Protein AF-0000000083160756 (afdb_homodimer)

Structure (mmCIF, N/CA/C/O backbone):
data_AF-0000000083160756-model_v1
#
loop_
_entity.id
_entity.type
_entity.pdbx_description
1 polymer 'Heavy metal-associated domain-containing protein'
#
loop_
_atom_site.group_PDB
_atom_site.id
_atom_site.type_symbol
_atom_site.label_atom_id
_atom_site.label_alt_id
_atom_site.label_comp_id
_atom_site.label_asym_id
_atom_site.label_entity_id
_atom_site.label_seq_id
_atom_site.pdbx_PDB_ins_code
_atom_site.Cartn_x
_atom_site.Cartn_y
_atom_site.Cartn_z
_atom_site.occupancy
_atom_site.B_iso_or_equiv
_atom_site.auth_seq_id
_atom_site.auth_comp_id
_atom_site.auth_asym_id
_atom_site.auth_atom_id
_atom_site.pdbx_PDB_model_num
ATOM 1 N N . MET A 1 1 ? 5.43 29.531 1.647 1 63.34 1 MET A N 1
ATOM 2 C CA . MET A 1 1 ? 4.504 29.109 0.604 1 63.34 1 MET A CA 1
ATOM 3 C C . MET A 1 1 ? 3.289 28.406 1.208 1 63.34 1 MET A C 1
ATOM 5 O O . MET A 1 1 ? 3.361 27.875 2.318 1 63.34 1 MET A O 1
ATOM 9 N N . SER A 1 2 ? 2.123 28.5 0.626 1 85.5 2 SER A N 1
ATOM 10 C CA . SER A 1 2 ? 0.867 28 1.173 1 85.5 2 SER A CA 1
ATOM 11 C C . SER A 1 2 ? 0.871 26.484 1.268 1 85.5 2 SER A C 1
ATOM 13 O O . SER A 1 2 ? 1.528 25.812 0.472 1 85.5 2 SER A O 1
ATOM 15 N N . GLU A 1 3 ? 0.55 25.938 2.467 1 92.19 3 GLU A N 1
ATOM 16 C CA . GLU A 1 3 ? 0.45 24.5 2.662 1 92.19 3 GLU A CA 1
ATOM 17 C C . GLU A 1 3 ? -0.967 24.094 3.053 1 92.19 3 GLU A C 1
ATOM 19 O O . GLU A 1 3 ? -1.73 24.906 3.576 1 92.19 3 GLU A O 1
ATOM 24 N N . TYR A 1 4 ? -1.272 22.938 2.615 1 96.69 4 TYR A N 1
ATOM 25 C CA . TYR A 1 4 ? -2.531 22.312 3.016 1 96.69 4 TYR A CA 1
ATOM 26 C C . TYR A 1 4 ? -2.287 21.141 3.955 1 96.69 4 TYR A C 1
ATOM 28 O O . TYR A 1 4 ? -1.335 20.375 3.771 1 96.69 4 TYR A O 1
ATOM 36 N N . GLN A 1 5 ? -3.215 21 4.961 1 98.06 5 GLN A N 1
ATOM 37 C CA . GLN A 1 5 ? -3.102 19.906 5.91 1 98.06 5 GLN A CA 1
ATOM 38 C C . GLN A 1 5 ? -4.27 18.922 5.77 1 98.06 5 GLN A C 1
ATOM 40 O O . GLN A 1 5 ? -5.434 19.344 5.773 1 98.06 5 GLN A O 1
ATOM 45 N N . TYR A 1 6 ? -3.924 17.688 5.637 1 98.75 6 TYR A N 1
ATOM 46 C CA . TYR A 1 6 ? -4.902 16.609 5.637 1 98.75 6 TYR A CA 1
ATOM 47 C C . TYR A 1 6 ? -4.633 15.625 6.77 1 98.75 6 TYR A C 1
ATOM 49 O O . TYR A 1 6 ? -3.477 15.336 7.082 1 98.75 6 TYR A O 1
ATOM 57 N N . LYS A 1 7 ? -5.676 15.117 7.383 1 98.88 7 LYS A N 1
ATOM 58 C CA . LYS A 1 7 ? -5.543 14.133 8.453 1 98.88 7 LYS A CA 1
ATOM 59 C C . LYS A 1 7 ? -6.41 12.906 8.18 1 98.88 7 LYS A C 1
ATOM 61 O O . LYS A 1 7 ? -7.578 13.031 7.809 1 98.88 7 LYS A O 1
ATOM 66 N N . PHE A 1 8 ? -5.797 11.75 8.391 1 98.94 8 PHE A N 1
ATOM 67 C CA . PHE A 1 8 ? -6.504 10.5 8.156 1 98.94 8 PHE A CA 1
ATOM 68 C C . PHE A 1 8 ? -6.406 9.578 9.367 1 98.94 8 PHE A C 1
ATOM 70 O O . PHE A 1 8 ? -5.352 9.492 10 1 98.94 8 PHE A O 1
ATOM 77 N N . ASN A 1 9 ? -7.5 8.961 9.727 1 98.94 9 ASN A N 1
ATOM 78 C CA . ASN A 1 9 ? -7.484 7.797 10.617 1 98.94 9 ASN A CA 1
ATOM 79 C C . ASN A 1 9 ? -7.359 6.496 9.828 1 98.94 9 ASN A C 1
ATOM 81 O O . ASN A 1 9 ? -8.148 6.234 8.922 1 98.94 9 ASN A O 1
ATOM 85 N N . ILE A 1 10 ? -6.305 5.758 10.109 1 98.88 10 ILE A N 1
ATOM 86 C CA . ILE A 1 10 ? -5.941 4.578 9.328 1 98.88 10 ILE A CA 1
ATOM 87 C C . ILE A 1 10 ? -5.77 3.377 10.25 1 98.88 10 ILE A C 1
ATOM 89 O O . ILE A 1 10 ? -5.176 3.494 11.328 1 98.88 10 ILE A O 1
ATOM 93 N N . THR A 1 11 ? -6.324 2.24 9.938 1 98.62 11 THR A N 1
ATOM 94 C CA . THR A 1 11 ? -6.121 1.024 10.711 1 98.62 11 THR A CA 1
ATOM 95 C C . THR A 1 11 ? -4.746 0.426 10.438 1 98.62 11 THR A C 1
ATOM 97 O O . THR A 1 11 ? -4.488 -0.062 9.328 1 98.62 11 THR A O 1
ATOM 100 N N . MET A 1 12 ? -3.869 0.508 11.469 1 97.44 12 MET A N 1
ATOM 101 C CA . MET A 1 12 ? -2.527 -0.068 11.422 1 97.44 12 MET A CA 1
ATOM 102 C C . MET A 1 12 ? -2.277 -0.967 12.625 1 97.44 12 MET A C 1
ATOM 104 O O . MET A 1 12 ? -2.547 -0.576 13.766 1 97.44 12 MET A O 1
ATOM 108 N N . SER A 1 13 ? -1.727 -2.125 12.367 1 95.25 13 SER A N 1
ATOM 109 C CA . SER A 1 13 ? -1.644 -3.062 13.484 1 95.25 13 SER A CA 1
ATOM 110 C C . SER A 1 13 ? -0.206 -3.217 13.969 1 95.25 13 SER A C 1
ATOM 112 O O . SER A 1 13 ? 0.039 -3.814 15.016 1 95.25 13 SER A O 1
ATOM 114 N N . CYS A 1 14 ? 0.72 -2.658 13.273 1 96.75 14 CYS A N 1
ATOM 115 C CA . CYS A 1 14 ? 2.117 -2.844 13.648 1 96.75 14 CYS A CA 1
ATOM 116 C C . CYS A 1 14 ? 2.988 -1.737 13.07 1 96.75 14 CYS A C 1
ATOM 118 O O . CYS A 1 14 ? 2.51 -0.904 12.297 1 96.75 14 CYS A O 1
ATOM 120 N N . ALA A 1 15 ? 4.309 -1.851 13.508 1 96 15 ALA A N 1
ATOM 121 C CA . ALA A 1 15 ? 5.266 -0.866 13.016 1 96 15 ALA A CA 1
ATOM 122 C C . ALA A 1 15 ? 5.473 -1.013 11.508 1 96 15 ALA A C 1
ATOM 124 O O . ALA A 1 15 ? 5.738 -0.029 10.812 1 96 15 ALA A O 1
ATOM 125 N N . GLY A 1 16 ? 5.332 -2.201 10.961 1 96.19 16 GLY A N 1
ATOM 126 C CA . GLY A 1 16 ? 5.418 -2.416 9.523 1 96.19 16 GLY A CA 1
ATOM 127 C C . GLY A 1 16 ? 4.34 -1.687 8.75 1 96.19 16 GLY A C 1
ATOM 128 O O . GLY A 1 16 ? 4.602 -1.15 7.668 1 96.19 16 GLY A O 1
ATOM 129 N N . CYS A 1 17 ? 3.182 -1.646 9.266 1 97.25 17 CYS A N 1
ATOM 130 C CA . CYS A 1 17 ? 2.061 -0.96 8.633 1 97.25 17 CYS A CA 1
ATOM 131 C C . CYS A 1 17 ? 2.295 0.545 8.594 1 97.25 17 CYS A C 1
ATOM 133 O O . CYS A 1 17 ? 2.107 1.178 7.551 1 97.25 17 CYS A O 1
ATOM 135 N N . SER A 1 18 ? 2.705 1.065 9.773 1 98.12 18 SER A N 1
ATOM 136 C CA . SER A 1 18 ? 2.979 2.498 9.766 1 98.12 18 SER A CA 1
ATOM 137 C C . SER A 1 18 ? 4.156 2.832 8.859 1 98.12 18 SER A C 1
ATOM 139 O O . SER A 1 18 ? 4.148 3.855 8.172 1 98.12 18 SER A O 1
ATOM 141 N N . GLY A 1 19 ? 5.152 1.989 8.844 1 97.81 19 GLY A N 1
ATOM 142 C CA . GLY A 1 19 ? 6.262 2.17 7.922 1 97.81 19 GLY A CA 1
ATOM 143 C C . GLY A 1 19 ? 5.828 2.184 6.469 1 97.81 19 GLY A C 1
ATOM 144 O O . GLY A 1 19 ? 6.332 2.979 5.672 1 97.81 19 GLY A O 1
ATOM 145 N N . ALA A 1 20 ? 4.891 1.347 6.141 1 98.12 20 ALA A N 1
ATOM 146 C CA . ALA A 1 20 ? 4.352 1.292 4.785 1 98.12 20 ALA A CA 1
ATOM 147 C C . ALA A 1 20 ? 3.703 2.617 4.398 1 98.12 20 ALA A C 1
ATOM 149 O O . ALA A 1 20 ? 3.973 3.158 3.322 1 98.12 20 ALA A O 1
ATOM 150 N N . VAL A 1 21 ? 2.869 3.182 5.262 1 98.75 21 VAL A N 1
ATOM 151 C CA . VAL A 1 21 ? 2.201 4.457 5.012 1 98.75 21 VAL A CA 1
ATOM 152 C C . VAL A 1 21 ? 3.242 5.562 4.844 1 98.75 21 VAL A C 1
ATOM 154 O O . VAL A 1 21 ? 3.143 6.383 3.93 1 98.75 21 VAL A O 1
ATOM 157 N N . GLU A 1 22 ? 4.281 5.535 5.672 1 98.81 22 GLU A N 1
ATOM 158 C CA . GLU A 1 22 ? 5.34 6.531 5.559 1 98.81 22 GLU A CA 1
ATOM 159 C C . GLU A 1 22 ? 6.051 6.434 4.211 1 98.81 22 GLU A C 1
ATOM 161 O O . GLU A 1 22 ? 6.309 7.449 3.561 1 98.81 22 GLU A O 1
ATOM 166 N N . ARG A 1 23 ? 6.34 5.258 3.799 1 98.5 23 ARG A N 1
ATOM 167 C CA . ARG A 1 23 ? 7.094 5.055 2.568 1 98.5 23 ARG A CA 1
ATOM 168 C C . ARG A 1 23 ? 6.32 5.566 1.358 1 98.5 23 ARG A C 1
ATOM 170 O O . ARG A 1 23 ? 6.891 6.199 0.469 1 98.5 23 ARG A O 1
ATOM 177 N N . VAL A 1 24 ? 5.027 5.332 1.286 1 98.75 24 VAL A N 1
ATOM 178 C CA . VAL A 1 24 ? 4.281 5.781 0.114 1 98.75 24 VAL A CA 1
ATOM 179 C C . VAL A 1 24 ? 4.113 7.297 0.159 1 98.75 24 VAL A C 1
ATOM 181 O O . VAL A 1 24 ? 4.098 7.957 -0.883 1 98.75 24 VAL A O 1
ATOM 184 N N . LEU A 1 25 ? 4.004 7.895 1.368 1 98.88 25 LEU A N 1
ATOM 185 C CA . LEU A 1 25 ? 3.889 9.344 1.486 1 98.88 25 LEU A CA 1
ATOM 186 C C . LEU A 1 25 ? 5.207 10.023 1.13 1 98.88 25 LEU A C 1
ATOM 188 O O . LEU A 1 25 ? 5.211 11.117 0.558 1 98.88 25 LEU A O 1
ATOM 192 N N . LYS A 1 26 ? 6.301 9.359 1.5 1 98.62 26 LYS A N 1
ATOM 193 C CA . LYS A 1 26 ? 7.625 9.883 1.177 1 98.62 26 LYS A CA 1
ATOM 194 C C . LYS A 1 26 ? 7.82 9.984 -0.333 1 98.62 26 LYS A C 1
ATOM 196 O O . LYS A 1 26 ? 8.523 10.875 -0.815 1 98.62 26 LYS A O 1
ATOM 201 N N . LYS A 1 27 ? 7.168 9.125 -1.075 1 98.25 27 LYS A N 1
ATOM 202 C CA . LYS A 1 27 ? 7.328 9.062 -2.525 1 98.25 27 LYS A CA 1
AT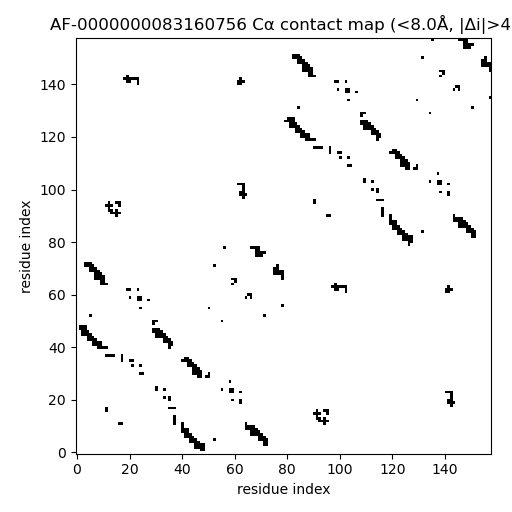OM 203 C C . LYS A 1 27 ? 6.34 9.984 -3.229 1 98.25 27 LYS A C 1
ATOM 205 O O . LYS A 1 27 ? 6.461 10.234 -4.43 1 98.25 27 LYS A O 1
ATOM 210 N N . LEU A 1 28 ? 5.398 10.461 -2.584 1 98.38 28 LEU A N 1
ATOM 211 C CA . LEU A 1 28 ? 4.367 11.289 -3.191 1 98.38 28 LEU A CA 1
ATOM 212 C C . LEU A 1 28 ? 4.863 12.719 -3.396 1 98.38 28 LEU A C 1
ATOM 214 O O . LEU A 1 28 ? 5.105 13.438 -2.428 1 98.38 28 LEU A O 1
ATOM 218 N N . GLU A 1 29 ? 4.949 13.102 -4.652 1 98.44 29 GLU A N 1
ATOM 219 C CA . GLU A 1 29 ? 5.395 14.453 -4.977 1 98.44 29 GLU A CA 1
ATOM 220 C C . GLU A 1 29 ? 4.441 15.5 -4.41 1 98.44 29 GLU A C 1
ATOM 222 O O . GLU A 1 29 ? 3.223 15.336 -4.477 1 98.44 29 GLU A O 1
ATOM 227 N N . GLY A 1 30 ? 5.004 16.609 -3.846 1 98.38 30 GLY A N 1
ATOM 228 C CA . GLY A 1 30 ? 4.207 17.703 -3.342 1 98.38 30 GLY A CA 1
ATOM 229 C C . GLY A 1 30 ? 3.92 17.609 -1.856 1 98.38 30 GLY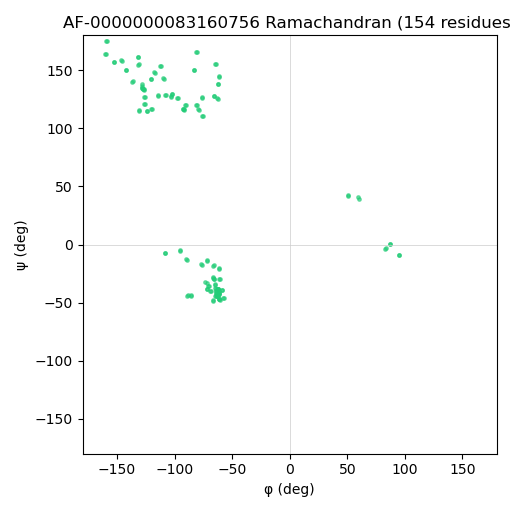 A C 1
ATOM 230 O O . GLY A 1 30 ? 3.35 18.531 -1.267 1 98.38 30 GLY A O 1
ATOM 231 N N . VAL A 1 31 ? 4.258 16.469 -1.248 1 98.62 31 VAL A N 1
ATOM 232 C CA . VAL A 1 31 ? 4.172 16.359 0.205 1 98.62 31 VAL A CA 1
ATOM 233 C C . VAL A 1 31 ? 5.348 17.094 0.848 1 98.62 31 VAL A C 1
ATOM 235 O O . VAL A 1 31 ? 6.508 16.828 0.516 1 98.62 31 VAL A O 1
ATOM 238 N N . LYS A 1 32 ? 5.102 17.969 1.719 1 98.31 32 LYS A N 1
ATOM 239 C CA . LYS A 1 32 ? 6.141 18.734 2.398 1 98.31 32 LYS A CA 1
ATOM 240 C C . LYS A 1 32 ? 6.637 18.016 3.645 1 98.31 32 LYS A C 1
ATOM 242 O O . LYS A 1 32 ? 7.836 18 3.926 1 98.31 32 LYS A O 1
ATOM 247 N N . SER A 1 33 ? 5.711 17.5 4.375 1 98.56 33 SER A N 1
ATOM 248 C CA . SER A 1 33 ? 5.992 16.703 5.562 1 98.56 33 SER A CA 1
ATOM 249 C C . SER A 1 33 ? 4.797 15.836 5.945 1 98.56 33 SER A C 1
ATOM 251 O O . SER A 1 33 ? 3.695 16.031 5.422 1 98.56 33 SER A O 1
ATOM 253 N N . PHE A 1 34 ? 5.09 14.875 6.785 1 98.88 34 PHE A N 1
ATOM 254 C CA . PHE A 1 34 ? 4.008 14.062 7.336 1 98.88 34 PHE A CA 1
ATOM 255 C C . PHE A 1 34 ? 4.391 13.516 8.711 1 98.88 34 PHE A C 1
ATOM 257 O O . PHE A 1 34 ? 5.57 13.477 9.055 1 98.88 34 PHE A O 1
ATOM 264 N N . ASP A 1 35 ? 3.35 13.203 9.461 1 98.88 35 ASP A N 1
ATOM 265 C CA . ASP A 1 35 ? 3.453 12.516 10.742 1 98.88 35 ASP A CA 1
ATOM 266 C C . ASP A 1 35 ? 2.492 11.328 10.812 1 98.88 35 ASP A C 1
ATOM 268 O O . ASP A 1 35 ? 1.276 11.508 10.711 1 98.88 35 ASP A O 1
ATOM 272 N N . VAL A 1 36 ? 3.086 10.125 10.906 1 98.94 36 VAL A N 1
ATOM 273 C CA . VAL A 1 36 ? 2.299 8.906 11.023 1 98.94 36 VAL A CA 1
ATOM 274 C C . VAL A 1 36 ? 2.42 8.344 12.438 1 98.94 36 VAL A C 1
ATOM 276 O O . VAL A 1 36 ? 3.529 8.148 12.938 1 98.94 36 VAL A O 1
ATOM 279 N N . SER A 1 37 ? 1.276 8.078 13.023 1 98.81 37 SER A N 1
ATOM 280 C CA . SER A 1 37 ? 1.285 7.59 14.398 1 98.81 37 SER A CA 1
ATOM 281 C C . SER A 1 37 ? 0.544 6.262 14.516 1 98.81 37 SER A C 1
ATOM 283 O O . SER A 1 37 ? -0.671 6.203 14.32 1 98.81 37 SER A O 1
ATOM 285 N N . LEU A 1 38 ? 1.351 5.207 14.867 1 98.25 38 LEU A N 1
ATOM 286 C CA . LEU A 1 38 ? 0.747 3.91 15.148 1 98.25 38 LEU A CA 1
ATOM 287 C C . LEU A 1 38 ? -0.15 3.982 16.375 1 98.25 38 LEU A C 1
ATOM 289 O O . LEU A 1 38 ? -1.248 3.422 16.391 1 98.25 38 LEU A O 1
ATOM 293 N N . ASP A 1 39 ? 0.26 4.68 17.359 1 98.31 39 ASP A N 1
ATOM 294 C CA . ASP A 1 39 ? -0.457 4.777 18.641 1 98.31 39 ASP A CA 1
ATOM 295 C C . ASP A 1 39 ? -1.831 5.414 18.438 1 98.31 39 ASP A C 1
ATOM 297 O O . ASP A 1 39 ? -2.836 4.898 18.938 1 98.31 39 ASP A O 1
ATOM 301 N N . SER A 1 40 ? -1.84 6.5 17.641 1 98.56 40 SER A N 1
ATOM 302 C CA . SER A 1 40 ? -3.102 7.211 17.453 1 98.56 40 SER A CA 1
ATOM 303 C C . SER A 1 40 ? -3.812 6.738 16.188 1 98.56 40 SER A C 1
ATOM 305 O O . SER A 1 40 ? -4.922 7.188 15.891 1 98.56 40 SER A O 1
ATOM 307 N N . GLN A 1 41 ? -3.199 5.891 15.43 1 98.75 41 GLN A N 1
ATOM 308 C CA . GLN A 1 41 ? -3.752 5.352 14.188 1 98.75 41 GLN A CA 1
ATOM 309 C C . GLN A 1 41 ? -4.059 6.465 13.195 1 98.75 41 GLN A C 1
ATOM 311 O O . GLN A 1 41 ? -5.125 6.477 12.57 1 98.75 41 GLN A O 1
ATOM 316 N N . THR A 1 42 ? -3.141 7.457 13.125 1 98.88 42 THR A N 1
ATOM 317 C CA . THR A 1 42 ? -3.398 8.602 12.258 1 98.88 42 THR A CA 1
ATOM 318 C C . THR A 1 42 ? -2.184 8.906 11.383 1 98.88 42 THR A C 1
ATOM 320 O O . THR A 1 42 ? -1.068 8.484 11.695 1 98.88 42 THR A O 1
ATOM 323 N N . ALA A 1 43 ? -2.488 9.539 10.234 1 98.94 43 ALA A N 1
ATOM 324 C CA . ALA A 1 43 ? -1.496 10.219 9.406 1 98.94 43 ALA A CA 1
ATOM 325 C C . ALA A 1 43 ? -1.903 11.664 9.141 1 98.94 43 ALA A C 1
ATOM 327 O O . ALA A 1 43 ? -3.01 11.93 8.656 1 98.94 43 ALA A O 1
ATOM 328 N N . THR A 1 44 ? -1.026 12.594 9.562 1 98.88 44 THR A N 1
ATOM 329 C CA . THR A 1 44 ? -1.167 14 9.211 1 98.88 44 THR A CA 1
ATOM 330 C C . THR A 1 44 ? -0.188 14.383 8.102 1 98.88 44 THR A C 1
ATOM 332 O O . THR A 1 44 ? 1.019 14.164 8.227 1 98.88 44 THR A O 1
ATOM 335 N N . VAL A 1 45 ? -0.719 14.961 7.062 1 98.88 45 VAL A N 1
ATOM 336 C CA . VAL A 1 45 ? 0.081 15.203 5.867 1 98.88 45 VAL A CA 1
ATOM 337 C C . VAL A 1 45 ? 0.016 16.672 5.488 1 98.88 45 VAL A C 1
ATOM 339 O O . VAL A 1 45 ? -1.071 17.25 5.379 1 98.88 45 VAL A O 1
ATOM 342 N N . LEU A 1 46 ? 1.156 17.297 5.332 1 98.69 46 LEU A N 1
ATOM 343 C CA . LEU A 1 46 ? 1.279 18.656 4.812 1 98.69 46 LEU A CA 1
ATOM 344 C C . LEU A 1 46 ? 1.731 18.641 3.355 1 98.69 46 LEU A C 1
ATOM 346 O O . LEU A 1 46 ? 2.729 18 3.018 1 98.69 46 LEU A O 1
ATOM 350 N N . THR A 1 47 ? 0.972 19.391 2.523 1 98.44 47 THR A N 1
ATOM 351 C CA . THR A 1 47 ? 1.256 19.328 1.094 1 98.44 47 THR A CA 1
ATOM 352 C C . THR A 1 47 ? 1.349 20.734 0.497 1 98.44 47 THR A C 1
ATOM 35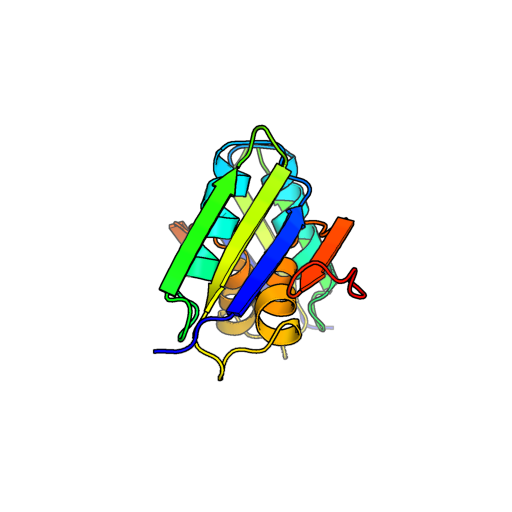4 O O . THR A 1 47 ? 0.911 21.703 1.114 1 98.44 47 THR A O 1
ATOM 357 N N . GLU A 1 48 ? 1.967 20.75 -0.646 1 98 48 GLU A N 1
ATOM 358 C CA . GLU A 1 48 ? 1.73 21.891 -1.53 1 98 48 GLU A CA 1
ATOM 359 C C . GLU A 1 48 ? 0.274 21.938 -1.984 1 98 48 GLU A C 1
ATOM 361 O O . GLU A 1 48 ? -0.399 20.906 -2.049 1 98 48 GLU A O 1
ATOM 366 N N . PRO A 1 49 ? -0.173 23.188 -2.34 1 96.5 49 PRO A N 1
ATOM 367 C CA . PRO A 1 49 ? -1.577 23.344 -2.723 1 96.5 49 PRO A CA 1
ATOM 368 C C . PRO A 1 49 ? -1.954 22.516 -3.949 1 96.5 49 PRO A C 1
ATOM 370 O O . PRO A 1 49 ? -3.127 22.188 -4.137 1 96.5 49 PRO A O 1
ATOM 373 N N . SER A 1 50 ? -1.069 22.141 -4.703 1 97 50 SER A N 1
ATOM 374 C CA . SER A 1 50 ? -1.339 21.422 -5.941 1 97 50 SER A CA 1
ATOM 375 C C . SER A 1 50 ? -1.701 19.969 -5.66 1 97 50 SER A C 1
ATOM 377 O O . SER A 1 50 ? -2.229 19.281 -6.531 1 97 50 SER A O 1
ATOM 379 N N . VAL A 1 51 ? -1.391 19.484 -4.473 1 98.12 51 VAL A N 1
ATOM 380 C CA . VAL A 1 51 ? -1.743 18.109 -4.102 1 98.12 51 VAL A CA 1
ATOM 381 C C . VAL A 1 51 ? -3.107 18.094 -3.414 1 98.12 51 VAL A C 1
ATOM 383 O O . VAL A 1 51 ? -3.273 18.688 -2.34 1 98.12 51 VAL A O 1
ATOM 386 N N . SER A 1 52 ? -4.043 17.438 -4.016 1 98.19 52 SER A N 1
ATOM 387 C CA . SER A 1 52 ? -5.41 17.453 -3.506 1 98.19 52 SER A CA 1
ATOM 388 C C . SER A 1 52 ? -5.586 16.453 -2.367 1 98.19 52 SER A C 1
ATOM 390 O O . SER A 1 52 ? -4.789 15.523 -2.221 1 98.19 52 SER A O 1
ATOM 392 N N . TYR A 1 53 ? -6.699 16.594 -1.646 1 98.69 53 TYR A N 1
ATOM 393 C CA . TYR A 1 53 ? -7.125 15.656 -0.619 1 98.69 53 TYR A CA 1
ATOM 394 C C . TYR A 1 53 ? -7.273 14.25 -1.198 1 98.69 53 TYR A C 1
ATOM 396 O O . TYR A 1 53 ? -6.742 13.289 -0.645 1 98.69 53 TYR A O 1
ATOM 404 N N . ASP A 1 54 ? -7.914 14.148 -2.355 1 98.75 54 ASP A N 1
ATOM 405 C CA . ASP A 1 54 ? -8.203 12.859 -2.982 1 98.75 54 ASP A CA 1
ATOM 406 C C . ASP A 1 54 ? -6.922 12.148 -3.393 1 98.75 54 ASP A C 1
ATOM 408 O O . ASP A 1 54 ? -6.836 10.922 -3.32 1 98.75 54 ASP A O 1
ATOM 412 N N . THR A 1 55 ? -5.945 12.883 -3.793 1 98.81 55 THR A N 1
ATOM 413 C CA . THR A 1 55 ? -4.672 12.289 -4.188 1 98.81 55 THR A CA 1
ATOM 414 C C . THR A 1 55 ? -4 11.609 -3.002 1 98.81 55 THR A C 1
ATOM 416 O O . THR A 1 55 ? -3.523 10.477 -3.119 1 98.81 55 THR A O 1
ATOM 419 N N . VAL A 1 56 ? -3.992 12.281 -1.829 1 98.88 56 VAL A N 1
ATOM 420 C CA . VAL A 1 56 ? -3.361 11.719 -0.64 1 98.88 56 VAL A CA 1
ATOM 421 C C . VAL A 1 56 ? -4.16 10.508 -0.153 1 98.88 56 VAL A C 1
ATOM 423 O O . VAL A 1 56 ? -3.586 9.469 0.168 1 98.88 56 VAL A O 1
ATOM 426 N N . LEU A 1 57 ? -5.469 10.672 -0.226 1 98.88 57 LEU A N 1
ATOM 427 C CA . LEU A 1 57 ? -6.336 9.57 0.179 1 98.88 57 LEU A CA 1
ATOM 428 C C . LEU A 1 57 ? -6.086 8.336 -0.684 1 98.88 57 LEU A C 1
ATOM 430 O O . LEU A 1 57 ? -5.902 7.234 -0.162 1 98.88 57 LEU A O 1
ATOM 434 N N . ALA A 1 58 ? -6.047 8.555 -1.981 1 98.69 58 ALA A N 1
ATOM 435 C CA . ALA A 1 58 ? -5.84 7.438 -2.904 1 98.69 58 ALA A CA 1
ATOM 436 C C . ALA A 1 58 ? -4.484 6.773 -2.666 1 98.69 58 ALA A C 1
ATOM 438 O O . ALA A 1 58 ? -4.371 5.547 -2.721 1 98.69 58 ALA A O 1
ATOM 439 N N . THR A 1 59 ? -3.488 7.57 -2.381 1 98.75 59 THR A N 1
ATOM 440 C CA . THR A 1 59 ? -2.148 7.059 -2.117 1 98.75 59 THR A CA 1
ATOM 441 C C . THR A 1 59 ? -2.146 6.141 -0.897 1 98.75 59 THR A C 1
ATOM 443 O O . THR A 1 59 ? -1.56 5.059 -0.928 1 98.75 59 THR A O 1
ATOM 446 N N . ILE A 1 60 ? -2.844 6.559 0.098 1 98.88 60 ILE A N 1
ATOM 447 C CA . ILE A 1 60 ? -2.895 5.762 1.319 1 98.88 60 ILE A CA 1
ATOM 448 C C . ILE A 1 60 ? -3.738 4.512 1.084 1 98.88 60 ILE A C 1
ATOM 450 O O . ILE A 1 60 ? -3.354 3.41 1.489 1 98.88 60 ILE A O 1
ATOM 454 N N . LYS A 1 61 ? -4.812 4.625 0.348 1 98.62 61 LYS A N 1
ATOM 455 C CA . LYS A 1 61 ? -5.676 3.475 0.094 1 98.62 61 LYS A CA 1
ATOM 456 C C . LYS A 1 61 ? -4.957 2.428 -0.752 1 98.62 61 LYS A C 1
ATOM 458 O O . LYS A 1 61 ? -5.199 1.228 -0.602 1 98.62 61 LYS A O 1
ATOM 463 N N . LYS A 1 62 ? -4.059 2.883 -1.537 1 98.06 62 LYS A N 1
ATOM 464 C CA . LYS A 1 62 ? -3.307 1.97 -2.395 1 98.06 62 LYS A CA 1
ATOM 465 C C . LYS A 1 62 ? -2.42 1.044 -1.566 1 98.06 62 LYS A C 1
ATOM 467 O O . LYS A 1 62 ? -1.981 -0.002 -2.051 1 98.06 62 LYS A O 1
ATOM 472 N N . THR A 1 63 ? -2.158 1.407 -0.311 1 98.5 63 THR A N 1
ATOM 473 C CA . THR A 1 63 ? -1.371 0.539 0.557 1 98.5 63 THR A CA 1
ATOM 474 C C . THR A 1 63 ? -2.174 -0.696 0.959 1 98.5 63 THR A C 1
ATOM 476 O O . THR A 1 63 ? -1.614 -1.663 1.48 1 98.5 63 THR A O 1
ATOM 479 N N . GLY A 1 64 ? -3.504 -0.678 0.727 1 98.31 64 GLY A N 1
ATOM 480 C CA . GLY A 1 64 ? -4.371 -1.758 1.175 1 98.31 64 GLY A CA 1
ATOM 481 C C . GLY A 1 64 ? -4.871 -1.57 2.594 1 98.31 64 GLY A C 1
ATOM 482 O O . GLY A 1 64 ? -5.648 -2.385 3.096 1 98.31 64 GLY A O 1
ATOM 483 N N . LYS A 1 65 ? -4.504 -0.517 3.229 1 98.19 65 LYS A N 1
ATOM 484 C CA . LYS A 1 65 ? -4.957 -0.232 4.586 1 98.19 65 LYS A CA 1
ATOM 485 C C . LYS A 1 65 ? -6.332 0.431 4.582 1 98.19 65 LYS A C 1
ATOM 487 O O . LYS A 1 65 ? -6.695 1.114 3.621 1 98.19 65 LYS A O 1
ATOM 492 N N . THR A 1 66 ? -7.055 0.165 5.656 1 98.38 66 THR A N 1
ATOM 493 C CA . THR A 1 66 ? -8.375 0.769 5.797 1 98.38 66 THR A CA 1
ATOM 494 C C . THR A 1 66 ? -8.266 2.201 6.312 1 98.38 66 THR A C 1
ATOM 496 O O . THR A 1 66 ? -7.609 2.453 7.324 1 98.38 66 THR A O 1
ATOM 499 N N . VAL A 1 67 ? -8.766 3.174 5.527 1 98.81 67 VAL A N 1
ATOM 500 C CA . VAL A 1 67 ? -8.914 4.551 5.992 1 98.81 67 VAL A CA 1
ATOM 501 C C . VAL A 1 67 ? -10.312 4.75 6.566 1 98.81 67 VAL A C 1
ATOM 503 O O . VAL A 1 67 ? -11.312 4.613 5.852 1 98.81 67 VAL A O 1
ATOM 506 N N . ASN A 1 68 ? -10.359 5.043 7.84 1 98.88 68 ASN A N 1
ATOM 507 C CA . ASN A 1 68 ? -11.625 5.113 8.562 1 98.88 68 ASN A CA 1
ATOM 508 C C . ASN A 1 68 ? -12.273 6.488 8.43 1 98.88 68 ASN A C 1
ATOM 510 O O . ASN A 1 68 ? -13.492 6.598 8.312 1 98.88 68 ASN A O 1
ATOM 514 N N . THR A 1 69 ? -11.484 7.574 8.578 1 98.81 69 THR A N 1
ATOM 515 C CA . THR A 1 69 ? -11.953 8.945 8.438 1 98.81 69 THR A CA 1
ATOM 516 C C . THR A 1 69 ? -10.867 9.836 7.84 1 98.81 69 THR A C 1
ATOM 518 O O . THR A 1 69 ? -9.688 9.461 7.836 1 98.81 69 THR A O 1
ATOM 521 N N . GLY A 1 70 ? -11.305 10.938 7.266 1 98.81 70 GLY A N 1
ATOM 522 C CA . GLY A 1 70 ? -10.398 11.938 6.727 1 98.81 70 GLY A CA 1
ATOM 523 C C . GLY A 1 70 ? -10.875 13.359 6.961 1 98.81 70 GLY A C 1
ATOM 524 O O . GLY A 1 70 ? -12.078 13.609 7.035 1 98.81 70 GLY A O 1
ATOM 525 N N . GLU A 1 71 ? -9.922 14.242 7.074 1 98.75 71 GLU A N 1
ATOM 526 C CA . GLU A 1 71 ? -10.211 15.656 7.281 1 98.75 71 GLU A CA 1
ATOM 527 C C . GLU A 1 71 ? -9.312 16.531 6.41 1 98.75 71 GLU A C 1
ATOM 529 O O . GLU A 1 71 ? -8.125 16.25 6.25 1 98.75 71 GLU A O 1
ATOM 534 N N . ALA A 1 72 ? -9.914 17.578 5.867 1 97.62 72 ALA A N 1
ATOM 535 C CA . ALA A 1 72 ? -9.18 18.672 5.211 1 97.62 72 ALA A CA 1
ATOM 536 C C . ALA A 1 72 ? -9.445 20 5.895 1 97.62 72 ALA A C 1
ATOM 538 O O . ALA A 1 72 ? -10.586 20.469 5.926 1 97.62 72 ALA A O 1
ATOM 539 N N . ASN A 1 73 ? -8.352 20.562 6.461 1 89.12 73 ASN A N 1
ATOM 540 C CA . ASN A 1 73 ? -8.5 21.828 7.164 1 89.12 73 ASN A CA 1
ATOM 541 C C . ASN A 1 73 ? -9.641 21.781 8.18 1 89.12 73 ASN A C 1
ATOM 543 O O . ASN A 1 73 ? -10.477 22.688 8.227 1 89.12 73 ASN A O 1
ATOM 547 N N . GLY A 1 74 ? -9.695 20.719 8.844 1 90.38 74 GLY A N 1
ATOM 548 C CA . GLY A 1 74 ? -10.648 20.594 9.93 1 90.38 74 GLY A CA 1
ATOM 549 C C . GLY A 1 74 ? -12.031 20.172 9.461 1 90.38 74 GLY A C 1
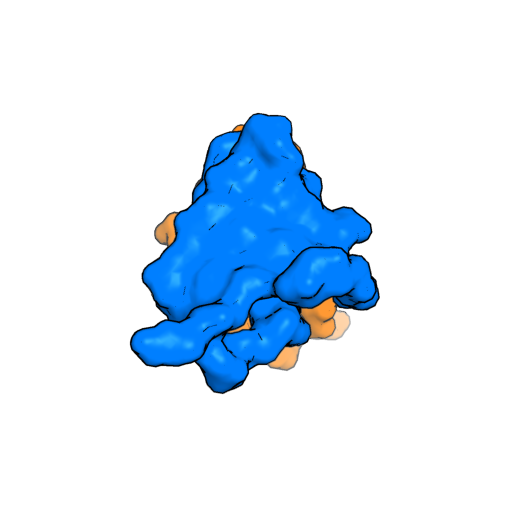ATOM 550 O O . GLY A 1 74 ? -12.938 19.984 10.273 1 90.38 74 GLY A O 1
ATOM 551 N N . GLN A 1 75 ? -12.25 20.031 8.211 1 96.19 75 GLN A N 1
ATOM 552 C CA . GLN A 1 75 ? -13.531 19.594 7.668 1 96.19 75 GLN A CA 1
ATOM 553 C C . GLN A 1 75 ? -13.523 18.109 7.348 1 96.19 75 GLN A C 1
ATOM 555 O O . GLN A 1 75 ? -12.625 17.609 6.656 1 96.19 75 GLN A O 1
ATOM 560 N N . THR A 1 76 ? -14.539 17.422 7.93 1 97.81 76 THR A N 1
ATOM 561 C CA . THR A 1 76 ? -14.672 16 7.652 1 97.81 76 THR A CA 1
ATOM 562 C C . THR A 1 76 ? -14.945 15.758 6.172 1 97.81 76 THR A C 1
ATOM 564 O O . THR A 1 76 ? -15.836 16.375 5.59 1 97.81 76 THR A O 1
ATOM 567 N N . MET A 1 77 ? -14.086 14.914 5.621 1 98.62 77 MET A N 1
ATOM 568 C CA . MET A 1 77 ? -14.188 14.617 4.195 1 98.62 77 MET A CA 1
ATOM 569 C C . MET A 1 77 ? -14.602 13.172 3.969 1 98.62 77 MET A C 1
ATOM 571 O O . MET A 1 77 ? -14.414 12.32 4.84 1 98.62 77 MET A O 1
ATOM 575 N N . ALA A 1 78 ? -15.219 12.93 2.861 1 97.81 78 ALA A N 1
ATOM 576 C CA . ALA A 1 78 ? -15.539 11.562 2.48 1 97.81 78 ALA A CA 1
ATOM 577 C C . ALA A 1 78 ? -14.281 10.719 2.314 1 97.81 78 ALA A C 1
ATOM 579 O O . ALA A 1 78 ? -13.242 11.227 1.876 1 97.81 78 ALA A O 1
ATOM 580 N N . VAL A 1 79 ? -14.383 9.398 2.689 1 97.56 79 VAL A N 1
ATOM 581 C CA . VAL A 1 79 ? -13.266 8.477 2.492 1 97.56 79 VAL A CA 1
ATOM 582 C C . VAL A 1 79 ? -13.672 7.375 1.514 1 97.56 79 VAL A C 1
ATOM 584 O O . VAL A 1 79 ? -14.852 7.043 1.397 1 97.56 79 VAL A O 1
ATOM 587 N N . MET B 1 1 ? -8.297 -22.109 -19.156 1 63 1 MET B N 1
ATOM 588 C CA . MET B 1 1 ? -7.645 -20.938 -19.734 1 63 1 MET B CA 1
ATOM 589 C C . MET B 1 1 ? -6.238 -20.766 -19.188 1 63 1 MET B C 1
ATOM 591 O O . MET B 1 1 ? -5.941 -21.219 -18.078 1 63 1 MET B O 1
ATOM 595 N N . SER B 1 2 ? -5.285 -20.266 -19.938 1 85.06 2 SER B N 1
ATOM 596 C CA . SER B 1 2 ? -3.877 -20.188 -19.562 1 85.06 2 SER B CA 1
ATOM 597 C C . SER B 1 2 ? -3.662 -19.234 -18.391 1 85.06 2 SER B C 1
ATOM 599 O O . SER B 1 2 ? -4.418 -18.266 -18.234 1 85.06 2 SER B O 1
ATOM 601 N N . GLU B 1 3 ? -2.982 -19.719 -17.344 1 92.06 3 GLU B N 1
ATOM 602 C CA . GLU B 1 3 ? -2.656 -18.875 -16.203 1 92.06 3 GLU B CA 1
ATOM 603 C C . GLU B 1 3 ? -1.146 -18.734 -16.031 1 92.06 3 GLU B C 1
ATOM 605 O O . GLU B 1 3 ? -0.377 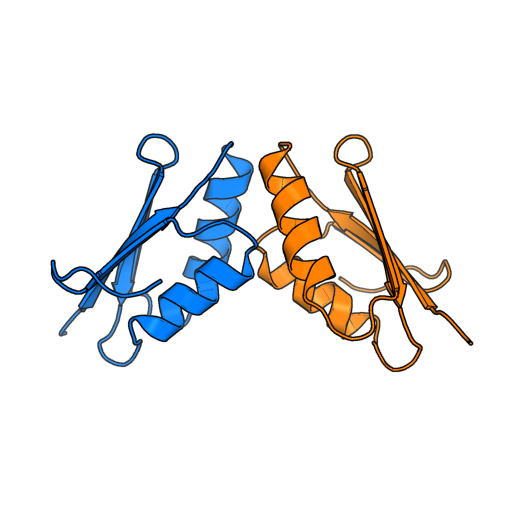-19.562 -16.516 1 92.06 3 GLU B O 1
ATOM 610 N N . TYR B 1 4 ? -0.833 -17.578 -15.539 1 96.69 4 TYR B N 1
ATOM 611 C CA . TYR B 1 4 ? 0.554 -17.312 -15.18 1 96.69 4 TYR B CA 1
ATOM 612 C C . TYR B 1 4 ? 0.721 -17.219 -13.672 1 96.69 4 TYR B C 1
ATOM 614 O O . TYR B 1 4 ? -0.142 -16.688 -12.977 1 96.69 4 TYR B O 1
ATOM 622 N N . GLN B 1 5 ? 1.905 -17.75 -13.203 1 98 5 GLN B N 1
ATOM 623 C CA . GLN B 1 5 ? 2.186 -17.719 -11.773 1 98 5 GLN B CA 1
ATOM 624 C C . GLN B 1 5 ? 3.383 -16.812 -11.469 1 98 5 GLN B C 1
ATOM 626 O O . GLN B 1 5 ? 4.441 -16.953 -12.086 1 98 5 GLN B O 1
ATOM 631 N N . TYR B 1 6 ? 3.168 -15.93 -10.555 1 98.75 6 TYR B N 1
ATOM 632 C CA . TYR B 1 6 ? 4.234 -15.078 -10.031 1 98.75 6 TYR B CA 1
ATOM 633 C C . TYR B 1 6 ? 4.406 -15.273 -8.531 1 98.75 6 TYR B C 1
ATOM 635 O O . TYR B 1 6 ? 3.422 -15.438 -7.805 1 98.75 6 TYR B O 1
ATOM 643 N N . LYS B 1 7 ? 5.641 -15.242 -8.055 1 98.88 7 LYS B N 1
ATOM 644 C CA . LYS B 1 7 ? 5.926 -15.375 -6.633 1 98.88 7 LYS B CA 1
ATOM 645 C C . LYS B 1 7 ? 6.832 -14.242 -6.145 1 98.88 7 LYS B C 1
ATOM 647 O O . LYS B 1 7 ? 7.832 -13.922 -6.789 1 98.88 7 LYS B O 1
ATOM 652 N N . PHE B 1 8 ? 6.434 -13.703 -4.996 1 98.94 8 PHE B N 1
ATOM 653 C CA . PHE B 1 8 ? 7.195 -12.602 -4.426 1 98.94 8 PHE B CA 1
ATOM 654 C C . PHE B 1 8 ? 7.547 -12.875 -2.969 1 98.94 8 PHE B C 1
ATOM 656 O O . PHE B 1 8 ? 6.727 -13.406 -2.219 1 98.94 8 PHE B O 1
ATOM 663 N N . ASN B 1 9 ? 8.758 -12.562 -2.58 1 98.94 9 ASN B N 1
ATOM 664 C CA . ASN B 1 9 ? 9.125 -12.422 -1.176 1 98.94 9 ASN B CA 1
ATOM 665 C C . ASN B 1 9 ? 8.953 -10.992 -0.687 1 98.94 9 ASN B C 1
ATOM 667 O O . ASN B 1 9 ? 9.492 -10.055 -1.287 1 98.94 9 ASN B O 1
ATOM 671 N N . ILE B 1 10 ? 8.109 -10.836 0.312 1 98.88 10 ILE B N 1
ATOM 672 C CA . ILE B 1 10 ? 7.691 -9.516 0.775 1 98.88 10 ILE B CA 1
ATOM 673 C C . ILE B 1 10 ? 7.926 -9.398 2.279 1 98.88 10 ILE B C 1
ATOM 675 O O . ILE B 1 10 ? 7.633 -10.328 3.035 1 98.88 10 ILE B O 1
ATOM 679 N N . THR B 1 11 ? 8.508 -8.32 2.754 1 98.62 11 THR B N 1
ATOM 680 C CA . THR B 1 11 ? 8.672 -8.086 4.184 1 98.62 11 THR B CA 1
ATOM 681 C C . THR B 1 11 ? 7.352 -7.652 4.816 1 98.62 11 THR B C 1
ATOM 683 O O . THR B 1 11 ? 6.863 -6.555 4.543 1 98.62 11 THR B O 1
ATOM 686 N N . MET B 1 12 ? 6.785 -8.578 5.648 1 97.44 12 MET B N 1
ATOM 687 C CA . MET B 1 12 ? 5.562 -8.312 6.398 1 97.44 12 MET B CA 1
ATOM 688 C C . MET B 1 12 ? 5.758 -8.617 7.879 1 97.44 12 MET B C 1
ATOM 690 O O . MET B 1 12 ? 6.277 -9.672 8.242 1 97.44 12 MET B O 1
ATOM 694 N N . SER B 1 13 ? 5.309 -7.707 8.703 1 95.25 13 SER B N 1
ATOM 695 C CA . SER B 1 13 ? 5.648 -7.895 10.109 1 95.25 13 SER B CA 1
ATOM 696 C C . SER B 1 13 ? 4.426 -8.312 10.922 1 95.25 13 SER B C 1
ATOM 698 O O . SER B 1 13 ? 4.551 -8.688 12.094 1 95.25 13 SER B O 1
ATOM 700 N N . CYS B 1 14 ? 3.285 -8.312 10.344 1 96.75 14 CYS B N 1
ATOM 701 C CA . CYS B 1 14 ? 2.074 -8.625 11.094 1 96.75 14 CYS B CA 1
ATOM 702 C C . CYS B 1 14 ? 0.951 -9.055 10.156 1 96.75 14 CYS B C 1
ATOM 704 O O . CYS B 1 14 ? 1.097 -9 8.938 1 96.75 14 CYS B O 1
ATOM 706 N N . ALA B 1 15 ? -0.172 -9.461 10.875 1 96.06 15 ALA B N 1
ATOM 707 C CA . ALA B 1 15 ? -1.339 -9.883 10.102 1 96.06 15 ALA B CA 1
ATOM 708 C C . ALA B 1 15 ? -1.927 -8.719 9.32 1 96.06 15 ALA B C 1
ATOM 710 O O . ALA B 1 15 ? -2.492 -8.906 8.242 1 96.06 15 ALA B O 1
ATOM 711 N N . GLY B 1 16 ? -1.795 -7.496 9.805 1 96.19 16 GLY B N 1
ATOM 712 C CA . GLY B 1 16 ? -2.242 -6.316 9.078 1 96.19 16 GLY B CA 1
ATOM 713 C C . GLY B 1 16 ? -1.512 -6.113 7.766 1 96.19 16 GLY B C 1
ATOM 714 O O . GLY B 1 16 ? -2.119 -5.719 6.766 1 96.19 16 GLY B O 1
ATOM 715 N N . CYS B 1 17 ? -0.284 -6.383 7.746 1 97.25 17 CYS B N 1
ATOM 716 C CA . CYS B 1 17 ? 0.532 -6.25 6.547 1 97.25 17 CYS B CA 1
ATOM 717 C C . CYS B 1 17 ? 0.113 -7.262 5.488 1 97.25 17 CYS B C 1
ATOM 719 O O . CYS B 1 17 ? -0.071 -6.91 4.32 1 97.25 17 CYS B O 1
ATOM 721 N N . SER B 1 18 ? -0.01 -8.523 5.965 1 98.06 18 SER B N 1
ATOM 722 C CA . SER B 1 18 ? -0.447 -9.523 4.996 1 98.06 18 SER B CA 1
ATOM 723 C C . SER B 1 18 ? -1.86 -9.227 4.5 1 98.06 18 SER B C 1
ATOM 725 O O . SER B 1 18 ? -2.16 -9.422 3.32 1 98.06 18 SER B O 1
ATOM 727 N N . GLY B 1 19 ? -2.713 -8.773 5.375 1 97.81 19 GLY B N 1
ATOM 728 C CA . GLY B 1 19 ? -4.043 -8.359 4.961 1 97.81 19 GLY B CA 1
ATOM 729 C C . GLY B 1 19 ? -4.027 -7.258 3.918 1 97.81 19 GLY B C 1
ATOM 730 O O . GLY B 1 19 ? -4.828 -7.273 2.979 1 97.81 19 GLY B O 1
ATOM 731 N N . ALA B 1 20 ? -3.123 -6.336 4.07 1 98.12 20 ALA B N 1
ATOM 732 C CA . ALA B 1 20 ? -2.973 -5.246 3.105 1 98.12 20 ALA B CA 1
ATOM 733 C C . ALA B 1 20 ? -2.619 -5.785 1.722 1 98.12 20 ALA B C 1
ATOM 735 O O . ALA B 1 20 ? -3.232 -5.398 0.724 1 98.12 20 ALA B O 1
ATOM 736 N N . VAL B 1 21 ? -1.66 -6.695 1.631 1 98.75 21 VAL B N 1
ATOM 737 C CA . VAL B 1 21 ? -1.247 -7.293 0.366 1 98.75 21 VAL B CA 1
ATOM 738 C C . VAL B 1 21 ? -2.422 -8.039 -0.26 1 98.75 21 VAL B C 1
ATOM 740 O O . VAL B 1 21 ? -2.676 -7.918 -1.46 1 98.75 21 VAL B O 1
ATOM 743 N N . GLU B 1 22 ? -3.172 -8.75 0.561 1 98.81 22 GLU B N 1
ATOM 744 C CA . GLU B 1 22 ? -4.336 -9.477 0.055 1 98.81 22 GLU B CA 1
ATOM 745 C C . GLU B 1 22 ? -5.367 -8.516 -0.527 1 98.81 22 GLU B C 1
ATOM 747 O O . GLU B 1 22 ? -5.914 -8.758 -1.605 1 98.81 22 GLU B O 1
ATOM 752 N N . ARG B 1 23 ? -5.621 -7.465 0.133 1 98.5 23 ARG B N 1
ATOM 753 C CA . ARG B 1 23 ? -6.652 -6.527 -0.291 1 98.5 23 ARG B CA 1
ATOM 754 C C . ARG B 1 23 ? -6.301 -5.898 -1.637 1 98.5 23 ARG B C 1
ATOM 756 O O . ARG B 1 23 ? -7.168 -5.754 -2.504 1 98.5 23 ARG B O 1
ATOM 763 N N . VAL B 1 24 ? -5.066 -5.516 -1.852 1 98.75 24 VAL B N 1
ATOM 764 C CA . VAL B 1 24 ? -4.727 -4.875 -3.119 1 98.75 24 VAL B CA 1
ATOM 765 C C . VAL B 1 24 ? -4.742 -5.914 -4.242 1 98.75 24 VAL B C 1
ATOM 767 O O . VAL B 1 24 ? -5.09 -5.598 -5.383 1 98.75 24 VAL B O 1
ATOM 770 N N . LEU B 1 25 ? -4.371 -7.18 -3.945 1 98.88 25 LEU B N 1
ATOM 771 C CA . LEU B 1 25 ? -4.406 -8.227 -4.957 1 98.88 25 LEU B CA 1
ATOM 772 C C . LEU B 1 25 ? -5.844 -8.594 -5.316 1 98.88 25 LEU B C 1
ATOM 774 O O . LEU B 1 25 ? -6.137 -8.914 -6.469 1 98.88 25 LEU B O 1
ATOM 778 N N . LYS B 1 26 ? -6.707 -8.555 -4.301 1 98.62 26 LYS B N 1
ATOM 779 C CA . LYS B 1 26 ? -8.125 -8.828 -4.527 1 98.62 26 LYS B CA 1
ATOM 780 C C . LYS B 1 26 ? -8.734 -7.824 -5.496 1 98.62 26 LYS B C 1
ATOM 782 O O . LYS B 1 26 ? -9.648 -8.156 -6.254 1 98.62 26 LYS B O 1
ATOM 787 N N . LYS B 1 27 ? -8.203 -6.609 -5.523 1 98.25 27 LYS B N 1
ATOM 788 C CA . LYS B 1 27 ? -8.75 -5.531 -6.344 1 98.25 27 LYS B CA 1
ATOM 789 C C . LYS B 1 27 ? -8.109 -5.523 -7.734 1 98.25 27 LYS B C 1
ATOM 791 O O . LYS B 1 27 ? -8.586 -4.832 -8.633 1 98.25 27 LYS B O 1
ATOM 796 N N . LEU B 1 28 ? -7.102 -6.203 -7.922 1 98.44 28 LEU B N 1
ATOM 797 C CA . LEU B 1 28 ? -6.383 -6.191 -9.195 1 98.44 28 LEU B CA 1
ATOM 798 C C . LEU B 1 28 ? -7.086 -7.07 -10.219 1 98.44 28 LEU B C 1
ATOM 800 O O . LEU B 1 28 ? -7.141 -8.289 -10.07 1 98.44 28 LEU B O 1
ATOM 804 N N . GLU B 1 29 ? -7.547 -6.418 -11.258 1 98.44 29 GLU B N 1
ATOM 805 C CA . GLU B 1 29 ? -8.227 -7.148 -12.328 1 98.44 29 GLU B CA 1
ATOM 806 C C . GLU B 1 29 ? -7.293 -8.156 -12.992 1 98.44 29 GLU B C 1
ATOM 808 O O . GLU B 1 29 ? -6.125 -7.848 -13.242 1 98.44 29 GLU B O 1
ATOM 813 N N . GLY B 1 30 ? -7.805 -9.375 -13.281 1 98.38 30 GLY B N 1
ATOM 814 C CA . GLY B 1 30 ? -7.039 -10.391 -13.992 1 98.38 30 GLY B CA 1
ATOM 815 C C . GLY B 1 30 ? -6.348 -11.367 -13.062 1 98.38 30 GLY B C 1
ATOM 816 O O . GLY B 1 30 ? -5.75 -12.344 -13.516 1 98.38 30 GLY B O 1
ATOM 817 N N . VAL B 1 31 ? -6.359 -11.086 -11.758 1 98.69 31 VAL B N 1
ATOM 818 C CA . VAL B 1 31 ? -5.867 -12.062 -10.789 1 98.69 31 VAL B CA 1
ATOM 819 C C . VAL B 1 31 ? -6.906 -13.164 -10.594 1 9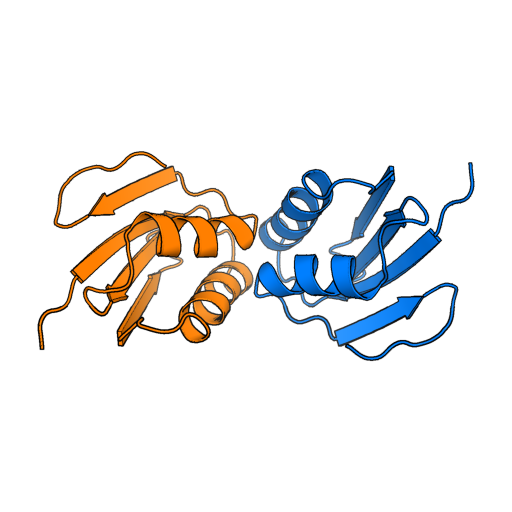8.69 31 VAL B C 1
ATOM 821 O O . VAL B 1 31 ? -8.07 -12.891 -10.297 1 98.69 31 VAL B O 1
ATOM 824 N N . LYS B 1 32 ? -6.543 -14.344 -10.734 1 98.25 32 LYS B N 1
ATOM 825 C CA . LYS B 1 32 ? -7.441 -15.484 -10.586 1 98.25 32 LYS B CA 1
ATOM 826 C C . LYS B 1 32 ? -7.484 -15.969 -9.141 1 98.25 32 LYS B C 1
ATOM 828 O O . LYS B 1 32 ? -8.555 -16.312 -8.625 1 98.25 32 LYS B O 1
ATOM 833 N N . SER B 1 33 ? -6.352 -16.047 -8.57 1 98.5 33 SER B N 1
ATOM 834 C CA . SER B 1 33 ? -6.195 -16.422 -7.164 1 98.5 33 SER B CA 1
ATOM 835 C C . SER B 1 33 ? -4.84 -15.961 -6.621 1 98.5 33 SER B C 1
ATOM 837 O O . SER B 1 33 ? -3.961 -15.562 -7.387 1 98.5 33 SER B O 1
ATOM 839 N N . PHE B 1 34 ? -4.777 -15.961 -5.312 1 98.88 34 PHE B N 1
ATOM 840 C CA . PHE B 1 34 ? -3.498 -15.688 -4.672 1 98.88 34 PHE B CA 1
ATOM 841 C C . PHE B 1 34 ? -3.422 -16.359 -3.309 1 98.88 34 PHE B C 1
ATOM 843 O O . PHE B 1 34 ? -4.449 -16.734 -2.736 1 98.88 34 PHE B O 1
ATOM 850 N N . ASP B 1 35 ? -2.18 -16.562 -2.883 1 98.88 35 ASP B N 1
ATOM 851 C CA . ASP B 1 35 ? -1.844 -17.047 -1.546 1 98.88 35 ASP B CA 1
ATOM 852 C C . ASP B 1 35 ? -0.765 -16.188 -0.904 1 98.88 35 ASP B C 1
ATOM 854 O O . ASP B 1 35 ? 0.346 -16.078 -1.428 1 98.88 35 ASP B O 1
ATOM 858 N N . VAL B 1 36 ? -1.166 -15.508 0.186 1 98.88 36 VAL B N 1
ATOM 859 C CA . VAL B 1 36 ? -0.234 -14.672 0.933 1 98.88 36 VAL B CA 1
ATOM 860 C C . VAL B 1 36 ? 0.102 -15.336 2.266 1 98.88 36 VAL B C 1
ATOM 862 O O . VAL B 1 36 ? -0.795 -15.703 3.027 1 98.88 36 VAL B O 1
ATOM 865 N N . SER B 1 37 ? 1.381 -15.445 2.525 1 98.81 37 SER B N 1
ATOM 866 C CA . SER B 1 37 ? 1.808 -16.109 3.752 1 98.81 37 SER B CA 1
ATOM 867 C C . SER B 1 37 ? 2.707 -15.211 4.59 1 98.81 37 SER B C 1
ATOM 869 O O . SER B 1 37 ? 3.822 -14.891 4.18 1 98.81 37 SER B O 1
ATOM 871 N N . LEU B 1 38 ? 2.162 -14.852 5.785 1 98.19 38 LEU B N 1
ATOM 872 C CA . LEU B 1 38 ? 2.971 -14.109 6.746 1 98.19 38 LEU B CA 1
ATOM 873 C C . LEU B 1 38 ? 4.152 -14.945 7.227 1 98.19 38 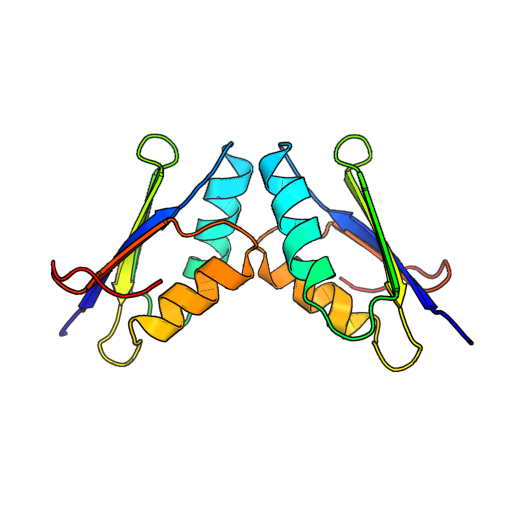LEU B C 1
ATOM 875 O O . LEU B 1 38 ? 5.27 -14.438 7.344 1 98.19 38 LEU B O 1
ATOM 879 N N . ASP B 1 39 ? 3.953 -16.188 7.445 1 98.31 39 ASP B N 1
ATOM 880 C CA . ASP B 1 39 ? 4.969 -17.078 7.98 1 98.31 39 ASP B CA 1
ATOM 881 C C . ASP B 1 39 ? 6.152 -17.203 7.023 1 98.31 39 ASP B C 1
ATOM 883 O O . ASP B 1 39 ? 7.305 -17.094 7.438 1 98.31 39 ASP B O 1
ATOM 887 N N . SER B 1 40 ? 5.828 -17.359 5.73 1 98.56 40 SER B N 1
ATOM 888 C CA . SER B 1 40 ? 6.895 -17.547 4.75 1 98.56 40 SER B CA 1
ATOM 889 C C . SER B 1 40 ? 7.285 -16.219 4.102 1 98.56 40 SER B C 1
ATOM 891 O O . SER B 1 40 ? 8.211 -16.172 3.291 1 98.56 40 SER B O 1
ATOM 893 N N . GLN B 1 41 ? 6.594 -15.18 4.398 1 98.75 41 GLN B N 1
ATOM 894 C CA . GLN B 1 41 ? 6.848 -13.852 3.861 1 98.75 41 GLN B CA 1
ATOM 895 C C . GLN B 1 41 ? 6.727 -13.836 2.34 1 98.75 41 GLN B C 1
ATOM 897 O O . GLN B 1 41 ? 7.566 -13.258 1.649 1 98.75 41 GLN B O 1
ATOM 902 N N . THR B 1 42 ? 5.723 -14.578 1.834 1 98.88 42 THR B N 1
ATOM 903 C CA . THR B 1 42 ? 5.594 -14.688 0.385 1 98.88 42 THR B CA 1
ATOM 904 C C . THR B 1 42 ? 4.16 -14.406 -0.052 1 98.88 42 THR B C 1
ATOM 906 O O . THR B 1 42 ? 3.232 -14.484 0.756 1 98.88 42 THR B O 1
ATOM 909 N N . ALA B 1 43 ? 4.051 -13.969 -1.321 1 98.94 43 ALA B N 1
ATOM 910 C CA . ALA B 1 43 ? 2.795 -13.945 -2.064 1 98.94 43 ALA B CA 1
ATOM 911 C C . ALA B 1 43 ? 2.932 -14.672 -3.398 1 98.94 43 ALA B C 1
ATOM 913 O O . ALA B 1 43 ? 3.824 -14.367 -4.191 1 98.94 43 ALA B O 1
ATOM 914 N N . THR B 1 44 ? 2.1 -15.695 -3.57 1 98.88 44 THR B N 1
ATOM 915 C CA . THR B 1 44 ? 1.965 -16.375 -4.855 1 98.88 44 THR B CA 1
ATOM 916 C C . THR B 1 44 ? 0.683 -15.945 -5.562 1 98.88 44 THR B C 1
ATOM 918 O O . THR B 1 44 ? -0.407 -16.031 -4.996 1 98.88 44 THR B O 1
ATOM 921 N N . VAL B 1 45 ? 0.835 -15.523 -6.789 1 98.88 45 VAL B N 1
ATOM 922 C CA . VAL B 1 45 ? -0.284 -14.914 -7.496 1 98.88 45 VAL B CA 1
ATOM 923 C C . VAL B 1 45 ? -0.505 -15.625 -8.828 1 98.88 45 VAL B C 1
ATOM 925 O O . VAL B 1 45 ? 0.433 -15.805 -9.609 1 98.88 45 VAL B O 1
ATOM 928 N N . LEU B 1 46 ? -1.706 -16.062 -9.062 1 98.69 46 LEU B N 1
ATOM 929 C CA . LEU B 1 46 ? -2.131 -16.609 -10.344 1 98.69 46 LEU B CA 1
ATOM 930 C C . LEU B 1 46 ? -2.955 -15.602 -11.133 1 98.69 46 LEU B C 1
ATOM 932 O O . LEU B 1 46 ? -3.922 -15.039 -10.602 1 98.69 46 LEU B O 1
ATOM 936 N N . THR B 1 47 ? -2.559 -15.414 -12.406 1 98.44 47 THR B N 1
ATOM 937 C CA . THR B 1 47 ? -3.211 -14.359 -13.18 1 98.44 47 THR B CA 1
ATOM 938 C C . THR B 1 47 ? -3.633 -14.883 -14.555 1 98.44 47 THR B C 1
ATOM 940 O O . THR B 1 47 ? -3.162 -15.93 -14.992 1 98.44 47 THR B O 1
ATOM 943 N N . GLU B 1 48 ? -4.535 -14.133 -15.125 1 98 48 GLU B N 1
ATOM 944 C CA . GLU B 1 48 ? -4.691 -14.227 -16.578 1 98 48 GLU B CA 1
ATOM 945 C C . GLU B 1 48 ? -3.436 -13.75 -17.297 1 98 48 GLU B C 1
ATOM 947 O O . GLU B 1 48 ? -2.68 -12.938 -16.766 1 98 48 GLU B O 1
ATOM 952 N N . PRO B 1 49 ? -3.254 -14.273 -18.562 1 96.5 49 PRO B N 1
ATOM 953 C CA . PRO B 1 49 ? -2.041 -13.93 -19.297 1 96.5 49 PRO B CA 1
ATOM 954 C C . PRO B 1 49 ? -1.912 -12.438 -19.578 1 96.5 49 PRO B C 1
ATOM 956 O O . PRO B 1 49 ? -0.803 -11.93 -19.766 1 96.5 49 PRO B O 1
ATOM 959 N N . SER B 1 50 ? -2.922 -11.742 -19.531 1 97 50 SER B N 1
ATOM 960 C CA . SER B 1 50 ? -2.908 -10.32 -19.859 1 97 50 SER B CA 1
ATOM 961 C C . SER B 1 50 ? -2.311 -9.5 -18.719 1 97 50 SER B C 1
ATOM 963 O O . SER B 1 50 ? -1.956 -8.336 -18.906 1 97 50 SER B O 1
ATOM 965 N N . VAL B 1 51 ? -2.225 -10.07 -17.531 1 98.12 51 VAL B N 1
ATOM 966 C CA . VAL B 1 51 ? -1.621 -9.383 -16.391 1 98.12 51 VAL B CA 1
ATOM 967 C C . VAL B 1 51 ? -0.132 -9.711 -16.312 1 98.12 51 VAL B C 1
ATOM 969 O O . VAL B 1 51 ? 0.245 -10.867 -16.094 1 98.12 51 VAL B O 1
ATOM 972 N N . SER B 1 52 ? 0.672 -8.711 -16.484 1 98.12 52 SER B N 1
ATOM 973 C CA . SER B 1 52 ? 2.113 -8.922 -16.547 1 98.12 52 SER B CA 1
ATOM 974 C C . SER B 1 52 ? 2.715 -9.062 -15.148 1 98.12 52 SER B C 1
ATOM 976 O O . SER B 1 52 ? 2.107 -8.641 -14.156 1 98.12 52 SER B O 1
ATOM 978 N N . TYR B 1 53 ? 3.949 -9.539 -15.102 1 98.69 53 TYR B N 1
ATOM 979 C CA . TYR B 1 53 ? 4.75 -9.602 -13.883 1 98.69 53 TYR B CA 1
ATOM 980 C C . TYR B 1 53 ? 4.906 -8.219 -13.266 1 98.69 53 TYR B C 1
ATOM 982 O O . TYR B 1 53 ? 4.672 -8.031 -12.07 1 98.69 53 TYR B O 1
ATOM 990 N N . ASP B 1 54 ? 5.223 -7.219 -14.094 1 98.75 54 ASP B N 1
ATOM 991 C CA . ASP B 1 54 ? 5.484 -5.859 -13.633 1 98.75 54 ASP B CA 1
ATOM 992 C C . ASP B 1 54 ? 4.234 -5.234 -13.016 1 98.75 54 ASP B C 1
ATOM 994 O O . ASP B 1 54 ? 4.324 -4.469 -12.055 1 98.75 54 ASP B O 1
ATOM 998 N N . THR B 1 55 ? 3.109 -5.562 -13.547 1 98.81 55 THR B N 1
ATOM 999 C CA . THR B 1 55 ? 1.857 -5.031 -13.016 1 98.81 55 THR B CA 1
ATOM 1000 C C . THR B 1 55 ? 1.622 -5.516 -11.586 1 98.81 55 THR B C 1
ATOM 1002 O O . THR B 1 55 ? 1.274 -4.727 -10.711 1 98.81 55 THR B O 1
ATOM 1005 N N . VAL B 1 56 ? 1.865 -6.832 -11.336 1 98.88 56 VAL B N 1
ATOM 1006 C CA . VAL B 1 56 ? 1.655 -7.398 -10.008 1 98.88 56 VAL B CA 1
ATOM 1007 C C . VAL B 1 56 ? 2.693 -6.84 -9.039 1 98.88 56 VAL B C 1
ATOM 1009 O O . VAL B 1 56 ? 2.357 -6.441 -7.922 1 98.88 56 VAL B O 1
ATOM 1012 N N . LEU B 1 57 ? 3.9 -6.73 -9.555 1 98.88 57 LEU B N 1
ATOM 1013 C CA . LEU B 1 57 ? 4.969 -6.18 -8.734 1 98.88 57 LEU B CA 1
ATOM 1014 C C . LEU B 1 57 ? 4.645 -4.75 -8.312 1 98.88 57 LEU B C 1
ATOM 1016 O O . LEU B 1 57 ? 4.742 -4.41 -7.129 1 98.88 57 LEU B O 1
ATOM 1020 N N . ALA B 1 58 ? 4.215 -3.953 -9.266 1 98.69 58 ALA B N 1
ATOM 1021 C CA . ALA B 1 58 ? 3.9 -2.557 -8.977 1 98.69 58 ALA B CA 1
ATOM 1022 C C . ALA B 1 58 ? 2.754 -2.447 -7.977 1 98.69 58 ALA B C 1
ATOM 1024 O O . ALA B 1 58 ? 2.775 -1.593 -7.086 1 98.69 58 ALA B O 1
ATOM 1025 N N . THR B 1 59 ? 1.796 -3.314 -8.117 1 98.75 59 THR B N 1
ATOM 1026 C CA . THR B 1 59 ? 0.647 -3.328 -7.215 1 98.75 59 THR B CA 1
ATOM 1027 C C . THR B 1 59 ? 1.088 -3.598 -5.781 1 98.75 59 THR B C 1
ATOM 1029 O O . THR B 1 59 ? 0.645 -2.92 -4.852 1 98.75 59 THR B O 1
ATOM 1032 N N . ILE B 1 60 ? 1.972 -4.512 -5.633 1 98.88 60 ILE B N 1
ATOM 1033 C CA . ILE B 1 60 ? 2.449 -4.855 -4.301 1 98.88 60 ILE B CA 1
ATOM 1034 C C . ILE B 1 60 ? 3.342 -3.738 -3.766 1 98.88 60 ILE B C 1
ATOM 1036 O O . ILE B 1 60 ? 3.221 -3.34 -2.605 1 98.88 60 ILE B O 1
ATOM 1040 N N . LYS B 1 61 ? 4.145 -3.145 -4.613 1 98.62 61 LYS B N 1
ATOM 1041 C CA . LYS B 1 61 ? 5.039 -2.076 -4.172 1 98.62 61 LYS B CA 1
ATOM 1042 C C . LYS B 1 61 ? 4.246 -0.842 -3.744 1 98.62 61 LYS B C 1
ATOM 1044 O O . LYS B 1 61 ? 4.664 -0.112 -2.844 1 98.62 61 LYS B O 1
ATOM 1049 N N . LYS B 1 62 ? 3.125 -0.686 -4.336 1 98 62 LYS B N 1
ATOM 1050 C CA . LYS B 1 62 ? 2.285 0.461 -4.004 1 98 62 LYS B CA 1
ATOM 1051 C C . LYS B 1 62 ? 1.779 0.376 -2.568 1 98 62 LYS B C 1
ATOM 1053 O O . LYS B 1 62 ? 1.361 1.382 -1.991 1 98 62 LYS B O 1
ATOM 1058 N N . THR B 1 63 ? 1.831 -0.817 -1.97 1 98.5 63 THR B N 1
ATOM 1059 C CA . THR B 1 63 ? 1.422 -0.958 -0.577 1 98.5 63 THR B CA 1
ATOM 1060 C C . THR B 1 63 ? 2.449 -0.323 0.356 1 98.5 63 THR B C 1
ATOM 1062 O O . THR B 1 63 ? 2.18 -0.122 1.541 1 98.5 63 THR B O 1
ATOM 1065 N N . GLY B 1 64 ? 3.646 -0.002 -0.157 1 98.31 64 GLY B N 1
ATOM 1066 C CA . GLY B 1 64 ? 4.727 0.509 0.673 1 98.31 64 GLY B CA 1
ATOM 1067 C C . GLY B 1 64 ? 5.574 -0.587 1.293 1 98.31 64 GLY B C 1
ATOM 1068 O O . GLY B 1 64 ? 6.559 -0.305 1.978 1 98.31 64 GLY B O 1
ATOM 1069 N N . LYS B 1 65 ? 5.277 -1.805 1.036 1 98.12 65 LYS B N 1
ATOM 1070 C CA . LYS B 1 65 ? 6.047 -2.928 1.562 1 98.12 65 LYS B CA 1
ATOM 1071 C C . LYS B 1 65 ? 7.27 -3.209 0.694 1 98.12 65 LYS B C 1
ATOM 1073 O O . LYS B 1 65 ? 7.262 -2.934 -0.507 1 98.12 65 LYS B O 1
ATOM 1078 N N . THR B 1 66 ? 8.281 -3.723 1.369 1 98.31 66 THR B N 1
ATOM 1079 C CA . THR B 1 66 ? 9.508 -4.07 0.656 1 98.31 66 THR B CA 1
ATOM 1080 C C . THR B 1 66 ? 9.367 -5.426 -0.027 1 98.31 66 THR B C 1
ATOM 1082 O O . THR B 1 66 ? 9 -6.414 0.612 1 98.31 66 THR B O 1
ATOM 1085 N N . VAL B 1 67 ? 9.516 -5.449 -1.376 1 98.81 67 VAL B N 1
ATOM 1086 C CA . VAL B 1 67 ? 9.617 -6.699 -2.121 1 98.81 67 VAL B CA 1
ATOM 1087 C C . VAL B 1 67 ? 11.086 -7.082 -2.287 1 98.81 67 VAL B C 1
ATOM 1089 O O . VAL B 1 67 ? 11.859 -6.344 -2.904 1 98.81 67 VAL B O 1
ATOM 1092 N N . ASN B 1 68 ? 11.453 -8.195 -1.71 1 98.88 68 ASN B N 1
ATOM 1093 C CA . ASN B 1 68 ? 12.852 -8.609 -1.649 1 98.88 68 ASN B CA 1
ATOM 1094 C C . ASN B 1 68 ? 13.266 -9.375 -2.906 1 98.88 68 ASN B C 1
ATOM 1096 O O . ASN B 1 68 ? 14.383 -9.219 -3.391 1 98.88 68 ASN B O 1
ATOM 1100 N N . THR B 1 69 ? 12.422 -10.289 -3.385 1 98.81 69 THR B N 1
ATOM 1101 C CA . THR B 1 69 ? 12.664 -11.055 -4.598 1 98.81 69 THR B CA 1
ATOM 1102 C C . THR B 1 69 ? 11.359 -11.359 -5.324 1 98.81 69 THR B C 1
ATOM 1104 O O . THR B 1 69 ? 10.281 -11.25 -4.734 1 98.81 69 THR B O 1
ATOM 1107 N N . GLY B 1 70 ? 11.484 -11.641 -6.605 1 98.81 70 GLY B N 1
ATOM 1108 C CA . GLY B 1 70 ? 10.352 -12.039 -7.426 1 98.81 70 GLY B CA 1
ATOM 1109 C C . GLY B 1 70 ? 10.695 -13.109 -8.445 1 98.81 70 GLY B C 1
ATOM 1110 O O . GLY B 1 70 ? 11.836 -13.188 -8.906 1 98.81 70 GLY B O 1
ATOM 1111 N N . GLU B 1 71 ? 9.719 -13.906 -8.75 1 98.75 71 GLU B N 1
ATOM 1112 C CA . GLU B 1 71 ? 9.883 -14.977 -9.734 1 98.75 71 GLU B CA 1
ATOM 1113 C C . GLU B 1 71 ? 8.68 -15.039 -10.68 1 98.75 71 GLU B C 1
ATOM 1115 O O . GLU B 1 71 ? 7.539 -14.875 -10.25 1 98.75 71 GLU B O 1
ATOM 1120 N N . ALA B 1 72 ? 8.969 -15.289 -11.953 1 97.56 72 ALA B N 1
ATOM 1121 C CA . ALA B 1 72 ? 7.965 -15.641 -12.953 1 97.56 72 ALA B CA 1
ATOM 1122 C C . ALA B 1 72 ? 8.25 -17 -13.57 1 97.56 72 ALA B C 1
ATOM 1124 O O . ALA B 1 72 ? 9.297 -17.203 -14.195 1 97.56 72 ALA B O 1
ATOM 1125 N N . ASN B 1 73 ? 7.316 -17.922 -13.336 1 89.25 73 ASN B N 1
ATOM 1126 C CA . ASN B 1 73 ? 7.504 -19.266 -13.859 1 89.25 73 ASN B CA 1
ATOM 1127 C C . ASN B 1 73 ? 8.875 -19.828 -13.492 1 89.25 73 ASN B C 1
ATOM 1129 O O . ASN B 1 73 ? 9.578 -20.359 -14.344 1 89.25 73 ASN B O 1
ATOM 1133 N N . GLY B 1 74 ? 9.227 -19.594 -12.305 1 90.56 74 GLY B N 1
ATOM 1134 C CA . GLY B 1 74 ? 10.453 -20.172 -11.781 1 90.56 74 GLY B CA 1
ATOM 1135 C C . GLY B 1 74 ? 11.688 -19.375 -12.141 1 90.56 74 GLY B C 1
ATOM 1136 O O . GLY B 1 74 ? 12.797 -19.719 -11.727 1 90.56 74 GLY B O 1
ATOM 1137 N N . GLN B 1 75 ? 11.57 -18.359 -12.906 1 96.19 75 GLN B N 1
ATOM 1138 C CA . GLN B 1 75 ? 12.695 -17.516 -13.281 1 96.19 75 GLN B CA 1
ATOM 1139 C C . GLN B 1 75 ? 12.773 -16.281 -12.391 1 96.19 75 GLN B C 1
ATOM 1141 O O . GLN B 1 75 ? 11.789 -15.562 -12.227 1 96.19 75 GLN B O 1
ATOM 1146 N N . THR B 1 76 ? 13.992 -16.109 -11.789 1 97.62 76 THR B N 1
ATOM 1147 C CA . THR B 1 76 ? 14.211 -14.922 -10.961 1 97.62 76 THR B CA 1
ATOM 1148 C C . THR B 1 76 ? 14.086 -13.648 -11.797 1 97.62 76 THR B C 1
ATOM 1150 O O . THR B 1 76 ? 14.711 -13.531 -12.852 1 97.62 76 THR B O 1
ATOM 1153 N N . MET B 1 77 ? 13.195 -12.781 -11.305 1 98.62 77 MET B N 1
ATOM 1154 C CA . MET B 1 77 ? 12.938 -11.531 -12.016 1 98.62 77 MET B CA 1
ATOM 1155 C C . MET B 1 77 ? 13.445 -10.336 -11.219 1 98.62 77 MET B C 1
ATOM 1157 O O . MET B 1 77 ? 13.594 -10.414 -10 1 98.62 77 MET B O 1
ATOM 1161 N N . ALA B 1 78 ? 13.766 -9.289 -11.914 1 97.81 78 ALA B N 1
ATOM 1162 C CA . ALA B 1 78 ? 14.133 -8.047 -11.25 1 97.81 78 ALA B CA 1
ATOM 1163 C C . ALA B 1 78 ? 12.984 -7.516 -10.398 1 97.81 78 ALA B C 1
ATOM 1165 O O . ALA B 1 78 ? 11.812 -7.672 -10.758 1 97.81 78 ALA B O 1
ATOM 1166 N N . VAL B 1 79 ? 13.328 -6.887 -9.211 1 97.5 79 VAL B N 1
ATOM 1167 C CA . VAL B 1 79 ? 12.32 -6.262 -8.352 1 97.5 79 VAL B CA 1
ATOM 1168 C C . VAL B 1 79 ? 12.562 -4.754 -8.289 1 97.5 79 VAL B C 1
ATOM 1170 O O . VAL B 1 79 ? 13.695 -4.293 -8.445 1 97.5 79 VAL B O 1
#

Foldseek 3Di:
DDKWKKKWQWDDDDPVLQVLLVVLLVVDPFWPDWDGDPVRNMIMTIGHPVQDPVNSVVSSVVSVIDTDWMDIPRHTDDD/DDKWKKKWQWDDDDPVLQVLLVVLLVVDPFWPDWDGDPVRNMIMTIGHPVQDPVNSVVSSVVSVIDTDWMDIPRHTDDD

Sequence (158 aa):
MSEYQYKFNITMSCAGCSGAVERVLKKLEGVKSFDVSLDSQTATVLTEPSVSYDTVLATIKKTGKTVNTGEANGQTMAVMSEYQYKFNITMSCAGCSGAVERVLKKLEGVKSFDVSLDSQTATVLTEPSVSYDTVLATIKKTGKTVNTGEANGQTMAV

InterPro domains:
  IPR006121 Heavy metal-associated domain, HMA [PF00403] (8-65)
  IPR006121 Heavy metal-associated domain, HMA [PS50846] (1-68)
  IPR006121 Heavy metal-associated domain, HMA [cd00371] (12-67)
  IPR017969 Heavy-metal-associated, conserved site [PS01047] (9-38)
  IPR036163 Heavy metal-associated domain superfamily [SSF55008] (4-68)
  IPR051881 Copper transport ATOX1-like [PTHR46365] (5-71)

Organism: NCBI:txid41062

pLDDT: mean 97.36, std 4.45, range [63.0, 98.94]

Radius of gyration: 16.52 Å; Cα contacts (8 Å, |Δi|>4): 319; chains: 2; bounding box: 30×50×38 Å

Secondary structure (DSSP, 8-state):
---EEEEEEE---SHHHHHHHHHHHHHSTTEEEEEEETTTTEEEEEE-TTS-HHHHHHHHHTTTPPEEEEEETTEEE--/---EEEEEEE---SHHHHHHHHHHHHHSTTEEEEEEETTTTEEEEEE-TTS-HHHHHHHHHTTTPPEEEEEETTEEE--

Solvent-accessible surface area (backbone atoms only — not comparable to full-atom values): 8565 Å² total; per-residue (Å²): 130,74,67,40,53,37,38,32,34,36,68,53,77,42,72,53,39,45,48,10,55,49,49,45,51,71,68,38,82,51,52,76,48,72,51,76,35,63,90,76,24,31,37,40,38,33,20,33,71,86,50,50,72,65,56,54,50,50,53,51,46,46,24,30,41,53,64,78,43,32,28,49,78,85,37,84,43,89,116,131,75,68,39,52,37,38,34,35,35,66,52,78,41,74,54,38,44,49,11,56,49,47,45,52,71,68,40,81,51,53,74,48,73,50,77,34,62,90,76,25,32,39,40,38,34,20,33,72,87,50,50,71,65,57,55,49,50,54,49,46,46,24,30,43,53,66,77,43,31,28,49,80,85,38,83,41,90,118

Nearest PDB structures (foldseek):
  6fp6-assembly8_P  TM=8.669E-01  e=9.288E-05  Homo sapiens
  1fvs-assembly1_A  TM=9.099E-01  e=1.821E-04  Saccharomyces cerevisiae
  6fp6-assembly1_B  TM=8.210E-01  e=2.474E-04  Homo sapiens
  1fvq-assembly1_A  TM=8.679E-01  e=4.292E-04  Saccharomyces cerevisiae
  1yg0-assembly1_A  TM=8.719E-01  e=7.917E-04  Helicobacter pylori 26695

=== Feature glossary ===
Feature key, reading from the visual/contextual features back to the raw sequence:

Rendered structure images. Structure images are PyMOL renders from six orthogonal camera directions. Cartoon representation draws helices as coils and strands as arrows; sticks shows the backbone as bonds; surface shows the solvent-excluded envelope. Rainbow coloring maps sequence position to hue (blue→red, N→C); chain coloring assigns a distinct color per polypeptide.

Contact-map, Ramachandran, and PAE plots. Three diagnostic plots accompany the record. The Cα contact map visualizes the tertiary structure as a 2D adjacency matrix (8 Å cutoff, sequence-local contacts suppressed). The Ramachandran plot shows the distribution of backbone (φ, ψ) torsions, with points in the α and β basins reflecting secondary structure content. The PAE plot shows AlphaFold's inter-residue confidence as a color matrix.

InterPro / GO / CATH / organism. The annotation block draws on four external resources. InterPro: which protein families and domains the sequence belongs to. GO: standardized terms for what the protein does, what process it participates in, and where in the cell it acts. CATH: which structural fold it has in the CATH hierarchy. Organism: the species of origin.

Nearest PDB structures. Structural nearest neighbors (via Foldseek easy-search vs the PDB). Reported per hit: target PDB id, E-value, and alignment TM-score. A TM-score above ~0.5 is the conventional threshold for 'same fold'.

Predicted aligned error. Predicted aligned error is AlphaFold's pairwise confidence. Unlike pLDDT (per-residue), PAE is per-residue-pair and captures whether two parts of the structure are correctly placed relative to each other. Units are ångströms of expected positional error.

Solvent-accessible surface area. SASA measures how much of the protein is reachable by solvent. It is computed by rolling a water-sized probe over the atomic surface and summing the exposed area (Å²). Per-residue SASA distinguishes core (buried, low SASA) from surface (exposed, high SASA) residues; total SASA is a whole-molecule size measure.

B-factor. Crystallographic B-factors measure how much each atom's electron density is smeared out, in Å². They rise in mobile loops and surface residues and fall in the buried interior. In AlphaFold models this column is repurposed to hold pLDDT instead.

pLDDT. For AlphaFold models, the B-factor field carries pLDDT — the model's own estimate of local accuracy on a 0–100 scale. Regions with pLDDT<50 should be treated as essentially unmodeled; they often correspond to intrinsically disordered segments.

Backbone torsions (φ/ψ). φ (phi) and ψ (psi) are the two rotatable backbone dihedrals per residue: φ is the C(i-1)–N–Cα–C torsion, ψ is the N–Cα–C–N(i+1) torsion, both in degrees on (−180°, 180°]. α-helical residues cluster near (−60°, −45°); β-strand residues near (−120°, +130°). A Ramachandran plot is simply a scatter of (φ, ψ) for every residue.

Radius of gyration, Cα contacts, bounding box. Radius of gyration (Rg) is the root-mean-square distance of Cα atoms from their centroid — a single number for overall size and compactness. A globular domain of N residues has Rg ≈ 2.2·N^0.38 Å; an extended or disordered chain has a much larger Rg. The Cα contact count is the n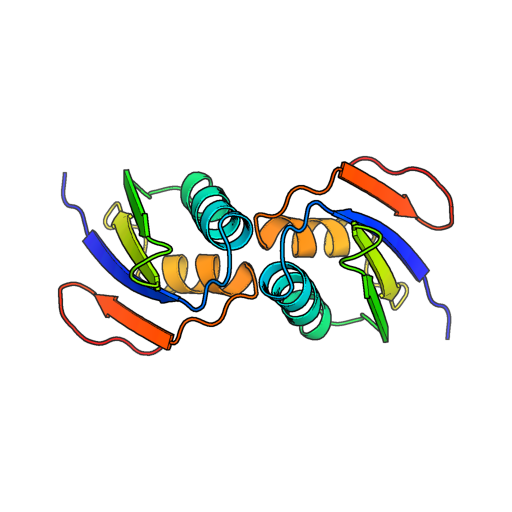umber of residue pairs whose Cα atoms are within 8 Å and are more than four positions apart in sequence — a standard proxy for tertiary packing density. The bounding box is the smallest axis-aligned box enclosing all Cα atoms.

Secondary structure (3-state, P-SEA). Three-state secondary structure (P-SEA) collapses the eight DSSP classes into helix (a), strand (b), and coil (c). P-SEA assigns these from Cα geometry alone — distances and angles — without requiring backbone oxygens, so it works on any Cα trace.

Secondary structure (8-state, DSSP). Secondary structure is the local, repeating backbone conformation. DSSP classifies it into eight states by reading the hydrogen-bond network: three helix types (H, G, I), two β types (E, B), two non-regular types (T, S), and unstructured coil (-).

Foldseek 3Di. The Foldseek 3Di string encodes local tertiary geometry as a 20-letter alphabet — one character per residue — derived from the relative positions of nearby Cα atoms. Unlike the amino-acid sequence, 3Di is a direct function of the 3D structure, so two proteins with the same fold have similar 3Di strings even at low sequence identity.

mmCIF coordinates. Structure coordinates are given as an mmCIF _atom_site loop: one row per atom with element, residue name, chain id, sequence number, and x/y/z position in Å. Only the four main-chain atoms per residue are included here; side chains are omitted to keep the record compact.

Sequence. This is the polypeptide sequence — one letter per residue, N-terminus first. Length ranges from a few dozen residues for small domains to over a thousand for large multi-domain proteins.